Protein AF-A0A7J8L858-F1 (afdb_monomer)

Radius of gyration: 19.3 Å; Cα contacts (8 Å, |Δi|>4): 67; chains: 1; bounding box: 47×50×36 Å

Secondary structure (DSSP, 8-state):
----GGGT-TT--HHHHHHHHHHHHH-THHHHHHHHHHHTT-SSPPPB-TTSSB----GGGG-HHHHHHHHHHHHHHTT--TTHHHHHHTT-----TTS----

Mean predicted aligned error: 9.48 Å

Foldseek 3Di:
DPPPVCVVCVPPPVVLVVVLVCLCVDPPVNVVVQVVCVVVVQQAGFDADSVRDTDDDDPVRSPNVVVLVCLCVVCVVQQWHPCNVVCVVVVHDTDRPPPDPPD

Organism: NCBI:txid34289

Nearest PDB structures (foldseek):
  1qlb-assembly1_D  TM=4.421E-01  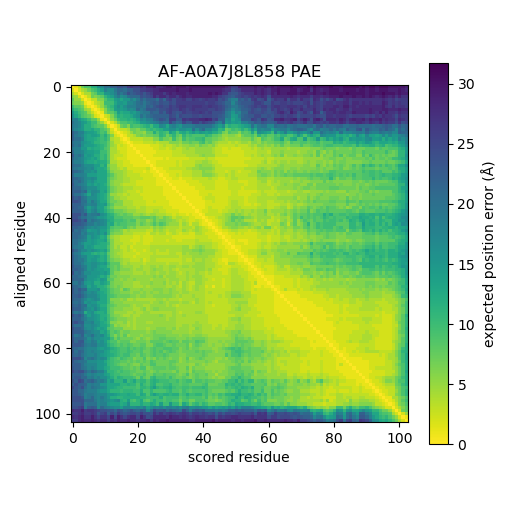e=5.283E+00  Wolinella succinogenes
  8c47-assembly1_A  TM=2.567E-01  e=9.515E+00  Leishmania major

pLDDT: mean 83.37, std 14.33, range [41.34, 95.88]

Solvent-accessible surface area (backbone atoms only — not comparable to full-atom values): 6387 Å² total; per-residue (Å²): 135,83,77,72,58,69,79,78,48,76,84,72,45,66,65,49,57,51,48,22,54,4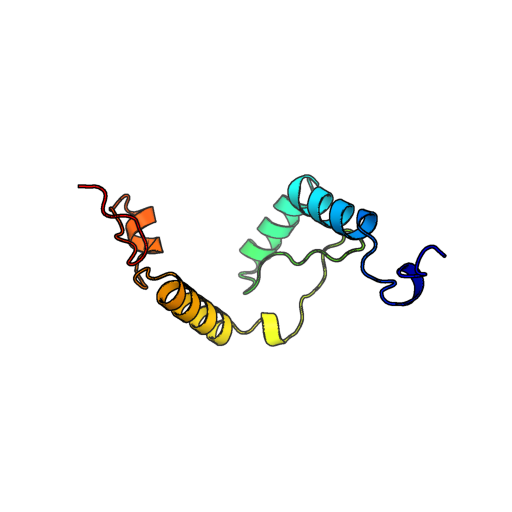9,40,69,74,65,41,78,64,45,62,56,51,45,52,52,38,57,74,67,66,48,80,54,79,86,39,66,39,71,84,63,40,83,49,86,71,60,77,75,66,56,38,59,67,60,50,50,53,51,48,50,51,47,29,55,74,65,32,36,56,84,61,42,61,63,37,47,76,72,70,44,91,74,77,42,72,76,54,80,83,78,128

Sequence (103 aa):
NKGNWELIFPSLNINVGSRSALFSATDPQIPEYCELLKADEWPVCAFISQDCRPTNPSEEAHSVETSFEVWEKTLEMIGLPSDAVERLIEGKEVKCRYGTQND

Structure (mmCIF, N/CA/C/O backbone):
data_AF-A0A7J8L858-F1
#
_entry.id   AF-A0A7J8L858-F1
#
loop_
_atom_site.group_PDB
_atom_site.id
_atom_site.type_symbol
_atom_site.label_atom_id
_atom_site.label_alt_id
_atom_site.label_comp_id
_atom_site.label_asym_id
_atom_site.label_entity_id
_atom_site.label_seq_id
_atom_site.pdbx_PDB_ins_code
_atom_site.Cartn_x
_atom_site.Cartn_y
_atom_site.Cartn_z
_atom_site.occupancy
_atom_site.B_iso_or_equiv
_atom_site.auth_seq_id
_atom_site.auth_comp_id
_atom_site.auth_asym_id
_atom_site.auth_atom_id
_atom_site.pdbx_PDB_model_num
ATOM 1 N N . ASN A 1 1 ? -3.575 35.542 -22.295 1.00 41.72 1 ASN A N 1
ATOM 2 C CA . ASN A 1 1 ? -2.474 35.160 -21.386 1.00 41.72 1 ASN A CA 1
ATOM 3 C C . ASN A 1 1 ? -2.775 33.815 -20.755 1.00 41.72 1 ASN A C 1
ATOM 5 O O . ASN A 1 1 ? -3.370 33.761 -19.689 1.00 41.72 1 ASN A O 1
ATOM 9 N N . LYS A 1 2 ? -2.451 32.726 -21.462 1.00 47.47 2 LYS A N 1
ATOM 10 C CA . LYS A 1 2 ? -2.516 31.373 -20.900 1.00 47.47 2 LYS A CA 1
ATOM 11 C C . LYS A 1 2 ? -1.355 31.259 -19.910 1.00 47.47 2 LYS A C 1
ATOM 13 O O . LYS A 1 2 ? -0.213 31.470 -20.309 1.00 47.47 2 LYS A O 1
ATOM 18 N N . GLY A 1 3 ? -1.667 31.062 -18.631 1.00 49.91 3 GLY A N 1
ATOM 19 C CA . GLY A 1 3 ? -0.667 30.900 -17.578 1.00 49.91 3 GLY A CA 1
ATOM 20 C C . GLY A 1 3 ? 0.269 29.751 -17.934 1.00 49.91 3 GLY A C 1
ATOM 2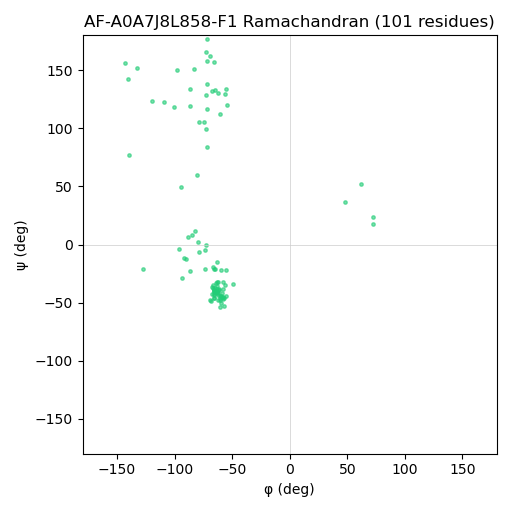1 O O . GLY A 1 3 ? -0.187 28.679 -18.327 1.00 49.91 3 GLY A O 1
ATOM 22 N N . ASN A 1 4 ? 1.569 30.014 -17.860 1.00 53.19 4 ASN A N 1
ATOM 23 C CA . ASN A 1 4 ? 2.628 29.095 -18.254 1.00 53.19 4 ASN A CA 1
ATOM 24 C C . ASN A 1 4 ? 2.882 28.075 -17.129 1.00 53.19 4 ASN A C 1
ATOM 26 O O . ASN A 1 4 ? 3.951 28.035 -16.526 1.00 53.19 4 ASN A O 1
ATOM 30 N N . TRP A 1 5 ? 1.841 27.314 -16.783 1.00 53.66 5 TRP A N 1
ATOM 31 C CA . TRP A 1 5 ? 1.860 26.339 -15.689 1.00 53.66 5 TRP A CA 1
ATOM 32 C C . TRP A 1 5 ? 2.813 25.167 -15.967 1.00 53.66 5 TRP A C 1
ATOM 34 O O . TRP A 1 5 ? 3.305 24.547 -15.028 1.00 53.66 5 TRP A O 1
ATOM 44 N N . GLU A 1 6 ? 3.145 24.923 -17.238 1.00 52.31 6 GLU A N 1
ATOM 45 C CA . GLU A 1 6 ? 4.081 23.875 -17.670 1.00 52.31 6 GLU A CA 1
ATOM 46 C C . GLU A 1 6 ? 5.525 24.107 -17.196 1.00 52.31 6 GLU A C 1
ATOM 48 O O . GLU A 1 6 ? 6.293 23.155 -17.089 1.00 52.31 6 GLU A O 1
ATOM 53 N N . LEU A 1 7 ? 5.896 25.346 -16.853 1.00 56.00 7 LEU A N 1
ATOM 54 C CA . LEU A 1 7 ? 7.231 25.666 -16.331 1.00 56.00 7 LEU A CA 1
ATOM 55 C C . LEU A 1 7 ? 7.323 25.627 -14.799 1.00 56.00 7 LEU A C 1
ATOM 57 O O . LEU A 1 7 ? 8.427 25.679 -14.264 1.00 56.00 7 LEU A O 1
ATOM 61 N N . ILE A 1 8 ? 6.192 25.558 -14.088 1.00 58.41 8 ILE A N 1
ATOM 62 C CA . ILE A 1 8 ? 6.160 25.609 -12.614 1.00 58.41 8 ILE A CA 1
ATOM 63 C C . ILE A 1 8 ? 6.178 24.194 -12.011 1.00 58.41 8 ILE A C 1
ATOM 65 O O . ILE A 1 8 ? 6.744 23.999 -10.940 1.00 58.41 8 ILE A O 1
ATOM 69 N N . PHE A 1 9 ? 5.650 23.188 -12.720 1.00 51.09 9 PHE A N 1
ATOM 70 C CA . PHE A 1 9 ? 5.676 21.784 -12.289 1.00 51.09 9 PHE A CA 1
ATOM 71 C C . PHE A 1 9 ? 5.972 20.834 -13.465 1.00 51.09 9 PHE A C 1
ATOM 73 O O . PHE A 1 9 ? 5.061 20.171 -13.963 1.00 51.09 9 PHE A O 1
ATOM 80 N N . PRO A 1 10 ? 7.236 20.727 -13.915 1.00 50.72 10 PRO A N 1
ATOM 81 C CA . PRO A 1 10 ? 7.595 19.882 -15.059 1.00 50.72 10 PRO A CA 1
ATOM 82 C C . PRO A 1 10 ? 7.340 18.375 -14.842 1.00 50.72 10 PRO A C 1
ATOM 84 O O . PRO A 1 10 ? 7.317 17.618 -15.809 1.00 50.72 10 PRO A O 1
ATOM 87 N N . SER A 1 11 ? 7.128 17.926 -13.598 1.00 51.78 11 SER A N 1
ATOM 88 C CA . SER A 1 11 ? 6.909 16.515 -13.235 1.00 51.78 11 SER A CA 1
ATOM 89 C C . SER A 1 11 ? 5.444 16.057 -13.245 1.00 51.78 11 SER A C 1
ATOM 91 O O . SER A 1 11 ? 5.187 14.856 -13.228 1.00 51.78 11 SER A O 1
ATOM 93 N N . LEU A 1 12 ? 4.469 16.969 -13.317 1.00 50.25 12 LEU A N 1
ATOM 94 C CA . LEU A 1 12 ? 3.037 16.638 -13.391 1.00 50.25 12 LEU A CA 1
ATOM 95 C C . LEU A 1 12 ? 2.557 16.597 -14.848 1.00 50.25 12 LEU A C 1
ATOM 97 O O . LEU A 1 12 ? 1.543 17.186 -15.219 1.00 50.25 12 LEU A O 1
ATOM 101 N N . ASN A 1 13 ? 3.283 15.880 -15.708 1.00 63.12 13 ASN A N 1
ATOM 102 C CA . ASN A 1 13 ? 2.746 15.535 -17.016 1.00 63.12 13 ASN A CA 1
ATOM 103 C C . ASN A 1 13 ? 1.703 14.425 -16.824 1.00 63.12 13 ASN A C 1
ATOM 105 O O . ASN A 1 13 ? 2.053 13.268 -16.586 1.00 63.12 13 ASN A O 1
ATOM 109 N N . ILE A 1 14 ? 0.420 14.786 -16.927 1.00 65.50 14 ILE A N 1
ATOM 110 C CA . ILE A 1 14 ? -0.727 13.878 -16.746 1.00 65.50 14 ILE A CA 1
ATOM 111 C C . ILE A 1 14 ? -0.560 12.597 -17.575 1.00 65.50 14 ILE A C 1
ATOM 113 O O . ILE A 1 14 ? -0.945 11.521 -17.125 1.00 65.50 14 ILE A O 1
ATOM 117 N N . ASN A 1 15 ? 0.061 12.681 -18.756 1.00 73.19 15 ASN A N 1
ATOM 118 C CA . ASN A 1 15 ? 0.294 11.528 -19.620 1.00 73.19 15 ASN A CA 1
ATOM 119 C C . ASN A 1 15 ? 1.303 10.537 -19.010 1.00 73.19 15 ASN A C 1
ATOM 121 O O . ASN A 1 15 ? 1.051 9.336 -19.001 1.00 73.19 15 ASN A O 1
ATOM 125 N N . VAL A 1 16 ? 2.400 11.030 -18.426 1.00 74.88 16 VAL A N 1
ATOM 126 C CA . VAL A 1 16 ? 3.438 10.184 -17.810 1.00 74.88 16 VAL A CA 1
ATOM 127 C C . VAL A 1 16 ? 2.887 9.451 -16.586 1.00 74.88 16 VAL A C 1
ATOM 129 O O . VAL A 1 16 ? 3.049 8.237 -16.486 1.00 74.88 16 VAL A O 1
ATOM 132 N N . GLY A 1 17 ? 2.164 10.156 -15.709 1.00 76.44 17 GLY A N 1
ATOM 133 C CA . GLY A 1 17 ? 1.520 9.537 -14.544 1.00 76.44 17 GLY A CA 1
ATOM 134 C C . GLY A 1 17 ? 0.401 8.557 -14.920 1.00 76.44 17 GLY A C 1
ATOM 135 O O . GLY A 1 17 ? 0.293 7.481 -14.338 1.00 76.44 17 GLY A O 1
ATOM 136 N N . SER A 1 18 ? -0.405 8.884 -15.937 1.00 82.44 18 SER A N 1
ATOM 137 C CA . SER A 1 18 ? -1.460 7.977 -16.420 1.00 82.44 18 SER A CA 1
ATOM 138 C C . SER A 1 18 ? -0.875 6.719 -17.062 1.00 82.44 18 SER A C 1
ATOM 140 O O . SER A 1 18 ? -1.415 5.629 -16.888 1.00 82.44 18 SER A O 1
ATOM 142 N N . ARG A 1 19 ? 0.245 6.852 -17.783 1.00 88.00 19 ARG A N 1
ATOM 143 C CA . ARG A 1 19 ? 0.939 5.727 -18.413 1.00 88.00 19 ARG A CA 1
ATOM 144 C C . ARG A 1 19 ? 1.506 4.766 -17.373 1.00 88.00 19 ARG A C 1
ATOM 146 O O . ARG A 1 19 ? 1.312 3.566 -17.532 1.00 88.00 19 ARG A O 1
ATOM 153 N N . SER A 1 20 ? 2.178 5.260 -16.330 1.00 86.81 20 SER A N 1
ATOM 154 C CA . SER A 1 20 ? 2.724 4.388 -15.282 1.00 86.81 20 SER A CA 1
ATOM 155 C C . SER A 1 20 ? 1.626 3.690 -14.487 1.00 86.81 20 SER A C 1
ATOM 157 O O . SER A 1 20 ? 1.735 2.493 -14.253 1.00 86.81 20 SER A O 1
ATOM 159 N N . ALA A 1 21 ? 0.530 4.380 -14.160 1.00 89.06 21 ALA A N 1
ATOM 160 C CA . ALA A 1 21 ? -0.627 3.753 -13.523 1.00 89.06 21 ALA A CA 1
ATOM 161 C C . ALA A 1 21 ? -1.249 2.650 -14.400 1.00 89.06 21 ALA A C 1
ATOM 163 O O . ALA A 1 21 ? -1.511 1.551 -13.913 1.00 89.06 21 ALA A O 1
ATOM 164 N N . LEU A 1 22 ? -1.442 2.918 -15.699 1.00 89.12 22 LEU A N 1
ATOM 165 C CA . LEU A 1 22 ? -1.968 1.927 -16.640 1.00 89.12 22 LEU A CA 1
ATOM 166 C C . LEU A 1 22 ? -1.028 0.725 -16.769 1.00 89.12 22 LEU A C 1
ATOM 168 O O . LEU A 1 22 ? -1.485 -0.414 -16.749 1.00 89.12 22 LEU A O 1
ATOM 172 N N . PHE A 1 23 ? 0.276 0.975 -16.864 1.00 89.69 23 PHE A N 1
ATOM 173 C CA . PHE A 1 23 ? 1.294 -0.066 -16.921 1.00 89.69 23 PHE A CA 1
ATOM 174 C C . PHE A 1 23 ? 1.265 -0.947 -15.666 1.00 89.69 23 PHE A C 1
ATOM 176 O O . PHE A 1 23 ? 1.132 -2.159 -15.792 1.00 89.69 23 PHE A O 1
ATOM 183 N N . SER A 1 24 ? 1.266 -0.357 -14.467 1.00 89.44 24 SER A N 1
ATOM 184 C CA . SER A 1 24 ? 1.176 -1.100 -13.202 1.00 89.44 24 SER A CA 1
ATOM 185 C C . SER A 1 24 ? -0.084 -1.966 -13.098 1.00 89.44 24 SER A C 1
ATOM 187 O O . SER A 1 24 ? -0.057 -3.014 -12.464 1.00 89.44 24 SER A O 1
ATOM 189 N N . ALA A 1 25 ? -1.195 -1.541 -13.705 1.00 90.06 25 ALA A N 1
ATOM 190 C CA . ALA A 1 25 ? -2.465 -2.262 -13.645 1.00 90.06 25 ALA A CA 1
ATOM 191 C C . ALA A 1 25 ? -2.630 -3.349 -14.723 1.00 90.06 25 ALA A C 1
ATOM 193 O O . ALA A 1 25 ? -3.469 -4.232 -14.556 1.00 90.06 25 ALA A O 1
ATOM 194 N N . THR A 1 26 ? -1.906 -3.264 -15.845 1.00 90.62 26 THR A N 1
ATOM 195 C CA . THR A 1 26 ? -2.199 -4.078 -17.043 1.00 90.62 26 THR A CA 1
ATOM 196 C C . THR A 1 26 ? -1.015 -4.850 -17.599 1.00 90.62 26 THR A C 1
ATOM 198 O O . THR A 1 26 ? -1.232 -5.817 -18.330 1.00 90.62 26 THR A O 1
ATOM 201 N N . ASP A 1 27 ? 0.218 -4.445 -17.297 1.00 92.38 27 ASP A N 1
ATOM 202 C CA . ASP A 1 27 ? 1.385 -5.079 -17.890 1.00 92.38 27 ASP A CA 1
ATOM 203 C C . ASP A 1 27 ? 1.607 -6.484 -17.291 1.00 92.38 27 ASP A C 1
ATOM 205 O O . ASP A 1 27 ? 1.656 -6.628 -16.063 1.00 92.38 27 ASP A O 1
ATOM 209 N N . PRO A 1 28 ? 1.759 -7.530 -18.128 1.00 89.88 28 PRO A N 1
ATOM 210 C CA . PRO A 1 28 ? 1.926 -8.907 -17.662 1.00 89.88 28 PRO A CA 1
ATOM 211 C C . PRO A 1 28 ? 3.147 -9.140 -16.766 1.00 89.88 28 PRO A C 1
ATOM 213 O O . PRO A 1 28 ? 3.148 -10.097 -15.997 1.00 89.88 28 PRO A O 1
ATOM 216 N N . GLN A 1 29 ? 4.167 -8.277 -16.827 1.00 90.06 29 GLN A N 1
ATOM 217 C CA . GLN A 1 29 ? 5.357 -8.421 -15.986 1.00 90.06 29 GLN A CA 1
ATOM 218 C C . GLN A 1 29 ? 5.096 -8.056 -14.519 1.00 90.06 29 GLN A C 1
ATOM 220 O O . GLN A 1 29 ? 5.862 -8.444 -13.639 1.00 90.06 29 GLN A O 1
ATOM 225 N N . ILE A 1 30 ? 4.044 -7.279 -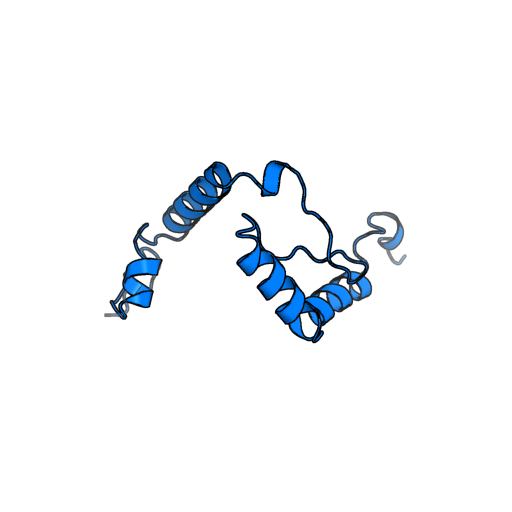14.236 1.00 91.19 30 ILE A N 1
ATOM 226 C CA . ILE A 1 30 ? 3.779 -6.773 -12.887 1.00 91.19 30 ILE A CA 1
ATOM 227 C C . ILE A 1 30 ? 3.373 -7.905 -11.939 1.00 91.19 30 ILE A C 1
ATOM 229 O O . ILE A 1 30 ? 3.983 -8.003 -10.875 1.00 91.19 30 ILE A O 1
ATOM 233 N N . PRO A 1 31 ? 2.425 -8.797 -12.292 1.00 90.25 31 PRO A N 1
ATOM 234 C CA . PRO A 1 31 ? 2.150 -9.978 -11.482 1.00 90.25 31 PRO A CA 1
ATOM 235 C C . PRO A 1 31 ? 3.392 -10.838 -11.239 1.00 90.25 31 PRO A C 1
ATOM 237 O O . PRO A 1 31 ? 3.633 -11.220 -10.100 1.00 90.25 31 PRO A O 1
ATOM 240 N N . GLU A 1 32 ? 4.208 -11.094 -12.267 1.00 91.00 32 GLU A N 1
ATOM 241 C CA . GLU A 1 32 ? 5.433 -11.900 -12.136 1.00 91.00 32 GLU A CA 1
ATOM 242 C C . GLU A 1 32 ? 6.421 -11.275 -11.144 1.00 91.00 32 GLU A C 1
ATOM 244 O O . GLU A 1 32 ? 6.951 -11.958 -10.267 1.00 91.00 32 GLU A O 1
ATOM 249 N N . TYR A 1 33 ? 6.622 -9.960 -11.232 1.00 90.44 33 TYR A N 1
ATOM 250 C CA . TYR A 1 33 ? 7.471 -9.229 -10.300 1.00 90.44 33 TYR A CA 1
ATOM 251 C C . TYR A 1 33 ? 6.904 -9.230 -8.873 1.00 90.44 33 TYR A C 1
ATOM 253 O O . TYR A 1 33 ? 7.646 -9.423 -7.914 1.00 90.44 33 TYR A O 1
ATOM 261 N N . CYS A 1 34 ? 5.589 -9.074 -8.713 1.00 90.38 34 CYS A N 1
ATOM 262 C CA . CYS A 1 34 ? 4.934 -9.183 -7.410 1.00 90.38 34 CYS A CA 1
ATOM 263 C C . CYS A 1 34 ? 5.098 -10.579 -6.791 1.00 90.38 34 CYS A C 1
ATOM 265 O O . CYS A 1 34 ? 5.299 -10.675 -5.584 1.00 90.38 34 CYS A O 1
ATOM 267 N N . GLU A 1 35 ? 5.023 -11.653 -7.582 1.00 91.06 35 GLU A N 1
ATOM 268 C CA . GLU A 1 35 ? 5.265 -13.015 -7.086 1.00 91.06 35 GLU A CA 1
ATOM 269 C C . GLU A 1 35 ? 6.726 -13.225 -6.672 1.00 91.06 35 GLU A C 1
ATOM 271 O O . GLU A 1 35 ? 6.976 -13.864 -5.653 1.00 91.06 35 GLU A O 1
ATOM 276 N N . LEU A 1 36 ? 7.684 -12.628 -7.390 1.00 91.44 36 LEU A N 1
ATOM 277 C CA . LEU A 1 36 ? 9.093 -12.628 -6.987 1.00 91.44 36 LEU A CA 1
ATOM 278 C C . LEU A 1 36 ? 9.281 -11.937 -5.630 1.00 91.44 36 LEU A C 1
ATOM 280 O O . LEU A 1 36 ? 9.880 -12.514 -4.729 1.00 91.44 36 LEU A O 1
ATOM 284 N N . LEU A 1 37 ? 8.698 -10.749 -5.446 1.00 90.19 37 LEU A N 1
ATOM 285 C CA . LEU A 1 37 ? 8.771 -10.033 -4.168 1.00 90.19 37 LEU A CA 1
ATOM 286 C C . LEU A 1 37 ? 8.138 -10.823 -3.016 1.00 90.19 37 LEU A C 1
ATOM 288 O O . LEU A 1 37 ? 8.668 -10.823 -1.909 1.00 90.19 37 LEU A O 1
ATOM 292 N N . LYS A 1 38 ? 7.022 -11.516 -3.266 1.00 88.06 38 LYS A N 1
ATOM 293 C CA . LYS A 1 38 ? 6.400 -12.393 -2.264 1.00 88.06 38 LYS A CA 1
ATOM 294 C C . LYS A 1 38 ? 7.289 -13.584 -1.915 1.00 88.06 38 LYS A C 1
ATOM 296 O O . LYS A 1 38 ? 7.379 -13.930 -0.742 1.00 88.06 38 LYS A O 1
ATOM 301 N N . ALA A 1 39 ? 7.916 -14.215 -2.910 1.00 91.62 39 ALA A N 1
ATOM 302 C CA . ALA A 1 39 ? 8.809 -15.354 -2.701 1.00 91.62 39 ALA A CA 1
ATOM 303 C C . ALA A 1 39 ? 10.051 -14.975 -1.880 1.00 91.62 39 ALA A C 1
ATOM 305 O O . ALA A 1 39 ? 10.513 -15.780 -1.074 1.00 91.62 39 ALA A O 1
ATOM 306 N N . ASP A 1 40 ? 10.532 -13.743 -2.042 1.00 89.25 40 ASP A N 1
ATOM 307 C CA . ASP A 1 40 ? 11.661 -13.189 -1.291 1.00 89.25 40 ASP A CA 1
ATOM 308 C C . ASP A 1 40 ? 11.251 -12.597 0.077 1.00 89.25 40 ASP A C 1
ATOM 310 O O . ASP A 1 40 ? 12.065 -11.944 0.728 1.00 89.25 40 ASP A O 1
ATOM 314 N N . GLU A 1 41 ? 9.993 -12.795 0.507 1.00 86.56 41 GLU A N 1
ATOM 315 C CA . GLU A 1 41 ? 9.403 -12.220 1.731 1.00 86.56 41 GLU A CA 1
ATOM 316 C C . GLU A 1 41 ? 9.665 -10.709 1.862 1.00 86.56 41 GLU A C 1
ATOM 318 O O . GLU A 1 41 ? 9.902 -10.170 2.947 1.00 86.56 41 GLU A O 1
ATOM 323 N N . TRP A 1 42 ? 9.644 -10.012 0.724 1.00 84.31 42 TRP A N 1
ATOM 324 C CA . TRP A 1 42 ? 10.006 -8.607 0.659 1.00 84.31 42 TRP A CA 1
ATOM 325 C C . TRP A 1 42 ? 9.001 -7.757 1.459 1.00 84.31 42 TRP A C 1
ATOM 327 O O . TRP A 1 42 ? 7.789 -7.916 1.289 1.00 84.31 42 TRP A O 1
ATOM 337 N N . PRO A 1 43 ? 9.461 -6.820 2.313 1.00 80.88 43 PRO A N 1
ATOM 338 C CA . PRO A 1 43 ? 8.595 -6.127 3.273 1.00 80.88 43 PRO A CA 1
ATOM 339 C C . PRO A 1 43 ? 7.672 -5.074 2.641 1.00 80.88 43 PRO A C 1
ATOM 341 O O . PRO A 1 43 ? 6.856 -4.474 3.337 1.00 80.88 43 PRO A O 1
ATOM 344 N N . VAL A 1 44 ? 7.806 -4.813 1.338 1.00 82.38 44 VAL A N 1
ATOM 345 C CA . VAL A 1 44 ? 7.082 -3.757 0.620 1.00 82.38 44 VAL A CA 1
ATOM 346 C C . VAL A 1 44 ? 6.475 -4.276 -0.678 1.00 82.38 44 VAL A C 1
ATOM 348 O O . VAL A 1 44 ? 6.983 -5.199 -1.311 1.00 82.38 44 VAL A O 1
ATOM 351 N N . CYS A 1 45 ? 5.377 -3.653 -1.104 1.00 83.62 45 CYS A N 1
ATOM 352 C CA . CYS 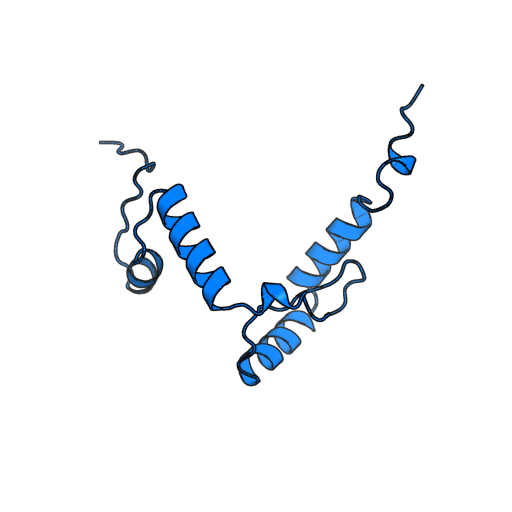A 1 45 ? 4.762 -3.944 -2.397 1.00 83.62 45 CYS A CA 1
ATOM 353 C C . CYS A 1 45 ? 5.634 -3.457 -3.565 1.00 83.62 45 CYS A C 1
ATOM 355 O O . CYS A 1 45 ? 6.487 -2.581 -3.404 1.00 83.62 45 CYS A O 1
ATOM 357 N N . ALA A 1 46 ? 5.367 -3.981 -4.764 1.00 89.81 46 ALA A N 1
ATOM 358 C CA . ALA A 1 46 ? 6.034 -3.546 -5.985 1.00 89.81 46 ALA A CA 1
ATOM 359 C C . ALA A 1 46 ? 5.899 -2.030 -6.188 1.00 89.81 46 ALA A C 1
ATOM 361 O O . ALA A 1 46 ? 4.796 -1.499 -6.335 1.00 89.81 46 ALA A O 1
ATOM 362 N N . PHE A 1 47 ? 7.036 -1.342 -6.237 1.00 90.12 47 PHE A N 1
ATOM 363 C CA . PHE A 1 47 ? 7.092 0.081 -6.527 1.00 90.12 47 PHE A CA 1
ATOM 364 C C . PHE A 1 47 ? 7.498 0.296 -7.988 1.00 90.12 47 PHE A C 1
ATOM 366 O O . PHE A 1 47 ? 8.574 -0.114 -8.429 1.00 90.12 47 PHE A O 1
ATOM 373 N N . ILE A 1 48 ? 6.605 0.920 -8.760 1.00 90.50 48 ILE A N 1
ATOM 374 C CA . ILE A 1 48 ? 6.781 1.140 -10.198 1.00 90.50 48 ILE A CA 1
ATOM 375 C C . ILE A 1 48 ? 7.025 2.623 -10.455 1.00 90.50 48 ILE A C 1
ATOM 377 O O . ILE A 1 48 ? 6.204 3.474 -10.108 1.00 90.50 48 ILE A O 1
ATOM 381 N N . SER A 1 49 ? 8.155 2.939 -11.082 1.00 88.06 49 SER A N 1
ATOM 382 C CA . SER A 1 49 ? 8.524 4.318 -11.383 1.00 88.06 49 SER A CA 1
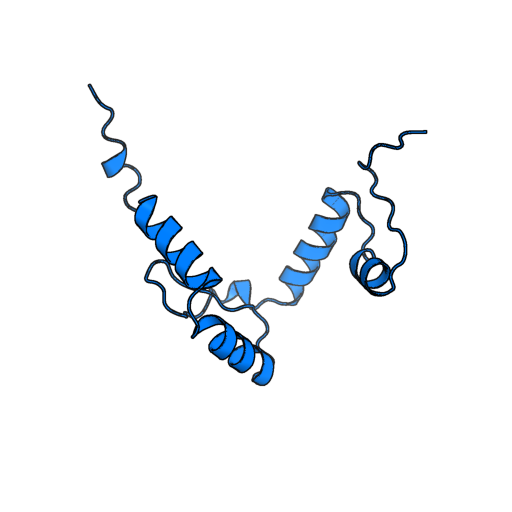ATOM 383 C C . SER A 1 49 ? 7.677 4.910 -12.516 1.00 88.06 49 SER A C 1
ATOM 385 O O . SER A 1 49 ? 7.043 4.205 -13.308 1.00 88.06 49 SER A O 1
ATOM 387 N N . GLN A 1 50 ? 7.736 6.234 -12.662 1.00 85.00 50 GLN A N 1
ATOM 388 C CA . GLN A 1 50 ? 7.160 6.963 -13.801 1.00 85.00 50 GLN A CA 1
ATOM 389 C C . GLN A 1 50 ? 7.671 6.475 -15.173 1.00 85.00 50 GLN A C 1
ATOM 391 O O . GLN A 1 50 ? 6.982 6.610 -16.186 1.00 85.00 50 GLN A O 1
ATOM 396 N N . ASP A 1 51 ? 8.838 5.826 -15.207 1.00 88.25 51 ASP A N 1
ATOM 397 C CA . ASP A 1 51 ? 9.414 5.253 -16.424 1.00 88.25 51 ASP A CA 1
ATOM 398 C C . ASP A 1 51 ? 8.792 3.899 -16.805 1.00 88.25 51 ASP A C 1
ATOM 400 O O . ASP A 1 51 ? 9.161 3.332 -17.837 1.00 88.25 51 ASP A O 1
ATOM 404 N N . CYS A 1 52 ? 7.799 3.423 -16.037 1.00 87.00 52 CYS A N 1
ATOM 405 C CA . CYS A 1 52 ? 7.155 2.114 -16.186 1.00 87.00 52 CYS A CA 1
ATOM 406 C C . CYS A 1 52 ? 8.154 0.976 -15.984 1.00 87.00 52 CYS A C 1
ATOM 408 O O . CYS A 1 52 ? 8.337 0.120 -16.848 1.00 87.00 52 CYS A O 1
ATOM 410 N N . ARG A 1 53 ? 8.871 1.021 -14.858 1.00 88.12 53 ARG A N 1
ATOM 411 C CA . ARG A 1 53 ? 9.842 -0.003 -14.474 1.00 88.12 53 ARG A CA 1
ATOM 412 C C . ARG A 1 53 ? 9.757 -0.274 -12.976 1.00 88.12 53 ARG A C 1
ATOM 414 O O . ARG A 1 53 ? 9.600 0.688 -12.218 1.00 88.12 53 ARG A O 1
ATOM 421 N N . PRO A 1 54 ? 9.904 -1.535 -12.547 1.00 88.06 54 PRO A N 1
ATOM 422 C CA . PRO A 1 54 ? 10.157 -1.842 -11.151 1.00 88.06 54 PRO A CA 1
ATOM 423 C C . PRO A 1 54 ? 11.395 -1.102 -10.647 1.00 88.06 54 PRO A C 1
ATOM 425 O O . PRO A 1 54 ? 12.427 -1.078 -11.323 1.00 88.06 54 PRO A O 1
ATOM 428 N N . THR A 1 55 ? 11.296 -0.479 -9.479 1.00 88.25 55 THR A N 1
ATOM 429 C CA . THR A 1 55 ? 12.427 0.189 -8.834 1.00 88.25 55 THR A CA 1
ATOM 430 C C . THR A 1 55 ? 12.360 0.007 -7.328 1.00 88.25 55 THR A C 1
ATOM 432 O O . THR A 1 55 ? 11.288 -0.208 -6.765 1.00 88.25 55 THR A O 1
ATOM 435 N N . ASN A 1 56 ? 13.511 0.120 -6.668 1.00 87.69 56 ASN A N 1
ATOM 436 C CA . ASN A 1 56 ? 13.552 0.077 -5.215 1.00 87.69 56 ASN A CA 1
ATOM 437 C C . ASN A 1 56 ? 12.863 1.327 -4.642 1.00 87.69 56 ASN A C 1
ATOM 439 O O . ASN A 1 56 ? 13.151 2.434 -5.119 1.00 87.69 56 ASN A O 1
ATOM 443 N N . PRO A 1 57 ? 11.964 1.182 -3.657 1.00 87.31 57 PRO A N 1
ATOM 444 C CA . PRO A 1 57 ? 11.412 2.325 -2.948 1.00 87.31 57 PRO A CA 1
ATOM 445 C C . PRO A 1 57 ? 12.464 2.947 -2.014 1.00 87.31 57 PRO A C 1
ATOM 447 O O . PRO A 1 57 ? 13.599 2.472 -1.918 1.00 87.31 57 PRO A O 1
ATOM 450 N N . SER A 1 58 ? 12.106 4.047 -1.347 1.00 88.81 58 SER A N 1
ATOM 451 C CA . SER A 1 58 ? 13.001 4.693 -0.381 1.00 88.81 58 SER A CA 1
ATOM 452 C C . SER A 1 58 ? 13.250 3.799 0.835 1.00 88.81 58 SER A C 1
ATOM 454 O O . SER A 1 58 ? 12.445 2.919 1.141 1.00 88.81 58 SER A O 1
ATOM 456 N N . GLU A 1 59 ? 14.357 4.015 1.547 1.00 88.56 59 GLU A N 1
ATOM 457 C CA . GLU A 1 59 ? 14.709 3.218 2.732 1.00 88.56 59 GLU A CA 1
ATOM 458 C C . GLU A 1 59 ? 13.608 3.274 3.799 1.00 88.56 59 GLU A C 1
ATOM 460 O O . GLU A 1 59 ? 13.250 2.246 4.367 1.00 88.56 59 GLU A O 1
ATOM 465 N N . GLU A 1 60 ? 12.979 4.434 3.988 1.00 88.62 60 GLU A N 1
ATOM 466 C CA . GLU A 1 60 ? 11.900 4.626 4.960 1.00 88.62 60 GLU A CA 1
ATOM 467 C C . GLU A 1 60 ? 10.667 3.769 4.655 1.00 88.62 60 GLU A C 1
ATOM 469 O O . GLU A 1 60 ? 9.996 3.310 5.578 1.00 88.62 60 GLU A O 1
ATOM 474 N N . ALA A 1 61 ? 10.383 3.504 3.375 1.00 87.94 61 ALA A N 1
ATOM 475 C CA . ALA A 1 61 ? 9.255 2.667 2.975 1.00 87.94 61 ALA A CA 1
ATOM 476 C C . ALA A 1 61 ? 9.425 1.202 3.408 1.00 87.94 61 ALA A C 1
ATOM 478 O O . ALA A 1 61 ? 8.433 0.489 3.501 1.00 87.94 61 ALA A O 1
ATOM 479 N N . HIS A 1 62 ? 10.653 0.760 3.704 1.00 88.44 62 HIS A N 1
ATOM 480 C CA . HIS A 1 62 ? 10.930 -0.595 4.187 1.00 88.44 62 HIS A CA 1
ATOM 481 C C . HIS A 1 62 ? 10.622 -0.767 5.685 1.00 88.44 62 HIS A C 1
ATOM 483 O O . HIS A 1 62 ? 10.702 -1.882 6.202 1.00 88.44 62 HIS A O 1
ATOM 489 N N . SER A 1 63 ? 10.275 0.312 6.399 1.00 91.81 63 SER A N 1
ATOM 490 C CA . SER A 1 63 ? 9.925 0.261 7.819 1.00 91.81 63 SER A CA 1
ATOM 491 C C . SER A 1 63 ? 8.552 -0.381 8.028 1.00 91.81 63 SER A C 1
ATOM 493 O O . SER A 1 63 ? 7.501 0.255 7.896 1.00 91.81 63 SER A O 1
ATOM 495 N N . VAL A 1 64 ? 8.564 -1.663 8.391 1.00 90.56 64 VAL A N 1
ATOM 496 C CA . VAL A 1 64 ? 7.355 -2.428 8.725 1.00 90.56 64 VAL A CA 1
ATOM 497 C C . VAL A 1 64 ? 6.661 -1.852 9.964 1.00 90.56 64 VAL A C 1
ATOM 499 O O . VAL A 1 64 ? 5.441 -1.722 9.974 1.00 90.56 64 VAL A O 1
ATOM 502 N N . GLU A 1 65 ? 7.427 -1.438 10.978 1.00 92.56 65 GLU A N 1
ATOM 503 C CA . GLU A 1 65 ? 6.904 -0.809 12.200 1.00 92.56 65 GLU A CA 1
ATOM 504 C C . GLU A 1 65 ? 6.088 0.448 11.874 1.00 92.56 65 GLU A C 1
ATOM 506 O O . GLU A 1 65 ? 4.913 0.539 12.223 1.00 92.56 65 GLU A O 1
ATOM 511 N N . THR A 1 66 ? 6.671 1.373 11.107 1.00 92.56 66 THR A N 1
ATOM 512 C CA . THR A 1 66 ? 5.981 2.603 10.695 1.00 92.56 66 THR A CA 1
ATOM 513 C C . THR A 1 66 ? 4.767 2.300 9.819 1.00 92.5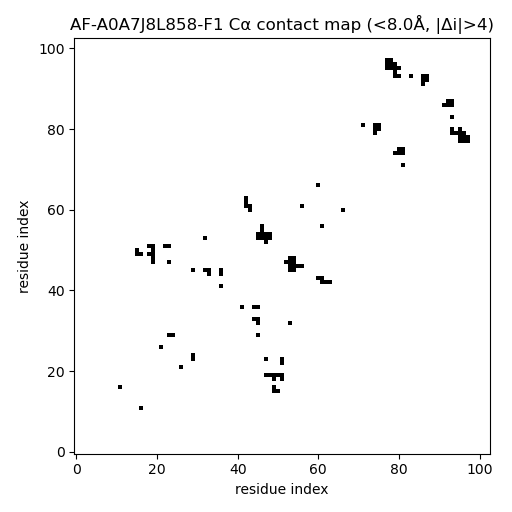6 66 THR A C 1
ATOM 515 O O . THR A 1 66 ? 3.742 2.969 9.928 1.00 92.56 66 THR A O 1
ATOM 518 N N . SER A 1 67 ? 4.849 1.274 8.969 1.00 90.56 67 SER A N 1
ATOM 519 C CA . SER A 1 67 ? 3.720 0.847 8.138 1.00 90.56 67 SER A CA 1
ATOM 520 C C . SER A 1 67 ? 2.536 0.372 8.987 1.00 90.56 67 SER A C 1
ATOM 522 O O . SER A 1 67 ? 1.399 0.757 8.709 1.00 90.56 67 SER A O 1
ATOM 524 N N . PHE A 1 68 ? 2.791 -0.390 10.057 1.00 91.62 68 PHE A N 1
ATOM 525 C CA . PHE A 1 68 ? 1.758 -0.796 11.014 1.00 91.62 68 PHE A CA 1
ATOM 526 C C . PHE A 1 68 ? 1.178 0.392 11.787 1.00 91.62 68 PHE A C 1
ATOM 528 O O . PHE A 1 68 ? -0.039 0.495 11.914 1.00 91.62 68 PHE A O 1
ATOM 535 N N . GLU A 1 69 ? 2.010 1.326 12.251 1.00 94.56 69 GLU A N 1
ATOM 536 C CA . GLU A 1 69 ? 1.523 2.532 12.935 1.00 94.56 69 GLU A CA 1
ATOM 537 C C . GLU A 1 69 ? 0.604 3.372 12.038 1.00 94.56 69 GLU A C 1
ATOM 539 O O . GLU A 1 69 ? -0.464 3.817 12.468 1.00 94.56 69 GLU A O 1
ATOM 544 N N . VAL A 1 70 ? 0.991 3.562 10.773 1.00 94.50 70 VAL A N 1
ATOM 545 C CA . VAL A 1 70 ? 0.176 4.269 9.777 1.00 94.50 70 VAL A CA 1
ATOM 546 C C . VAL A 1 70 ? -1.129 3.522 9.519 1.00 94.50 70 VAL A C 1
ATOM 548 O O . VAL A 1 70 ? -2.180 4.160 9.435 1.00 94.50 70 VAL A O 1
ATOM 551 N N . TRP A 1 71 ? -1.086 2.193 9.417 1.00 93.62 71 TRP A N 1
ATOM 552 C CA . TRP A 1 71 ? -2.266 1.355 9.220 1.00 93.62 71 TRP A CA 1
ATOM 553 C C . TRP A 1 71 ? -3.275 1.503 10.368 1.00 93.62 71 TRP A C 1
ATOM 555 O O . TRP A 1 71 ? -4.423 1.890 10.137 1.00 93.62 71 TRP A O 1
ATOM 565 N N . GLU A 1 72 ? -2.826 1.305 11.608 1.00 94.25 72 GLU A N 1
ATOM 566 C CA . GLU A 1 72 ? -3.646 1.441 12.816 1.00 94.25 72 GLU A CA 1
ATOM 567 C C . GLU A 1 72 ? -4.230 2.847 12.945 1.00 94.25 72 GLU A C 1
ATOM 569 O O . GLU A 1 72 ? -5.431 3.028 13.179 1.00 94.25 72 GLU A O 1
ATOM 574 N N . LYS A 1 73 ? -3.397 3.872 12.721 1.00 95.88 73 LYS A N 1
ATOM 575 C CA . LYS A 1 73 ? -3.852 5.258 12.798 1.00 95.88 73 LYS A CA 1
ATOM 576 C C . LYS A 1 73 ? -4.880 5.576 11.720 1.00 95.88 73 LYS A C 1
ATOM 578 O O . LYS A 1 73 ? -5.842 6.295 11.985 1.00 95.88 73 LYS A O 1
ATOM 583 N N . THR A 1 74 ? -4.700 5.028 10.520 1.00 95.00 74 THR A N 1
ATOM 584 C CA . THR A 1 74 ? -5.651 5.181 9.417 1.00 95.00 74 THR A CA 1
ATOM 585 C C . THR A 1 74 ? -6.993 4.561 9.781 1.00 95.00 74 THR A C 1
ATOM 587 O O . THR A 1 74 ? -8.007 5.242 9.634 1.00 95.00 74 THR A O 1
ATOM 590 N N . LEU A 1 75 ? -7.012 3.330 10.310 1.00 94.31 75 LEU A N 1
ATOM 591 C CA . LEU A 1 75 ? -8.237 2.665 10.768 1.00 94.31 75 LEU A CA 1
ATOM 592 C C . LEU A 1 75 ? -8.965 3.486 11.840 1.00 94.31 75 LEU A C 1
ATOM 594 O O . LEU A 1 75 ? -10.162 3.749 11.700 1.00 94.31 75 LEU A O 1
ATOM 598 N N . GLU A 1 76 ? -8.236 3.986 12.843 1.00 93.62 76 GLU A N 1
ATOM 599 C CA . GLU A 1 76 ? -8.784 4.876 13.873 1.00 93.62 76 GLU A CA 1
ATOM 600 C C . GLU A 1 76 ? -9.416 6.136 13.253 1.00 93.62 76 GLU A C 1
ATOM 602 O O . GLU A 1 76 ? -10.539 6.515 13.605 1.00 93.62 76 GLU A O 1
ATOM 607 N N . MET A 1 77 ? -8.714 6.770 12.307 1.00 93.81 77 MET A N 1
ATOM 608 C CA . MET A 1 77 ? -9.150 7.999 11.639 1.00 93.81 77 MET A CA 1
ATOM 609 C C . MET A 1 77 ? -10.382 7.802 10.758 1.00 93.81 77 MET A C 1
ATOM 611 O O . MET A 1 77 ? -11.216 8.703 10.693 1.00 93.81 77 MET A O 1
ATOM 615 N N . ILE A 1 78 ? -10.521 6.647 10.103 1.00 92.94 78 ILE A N 1
ATOM 616 C CA . ILE A 1 78 ? -11.718 6.300 9.320 1.00 92.94 78 ILE A CA 1
ATOM 617 C C . ILE A 1 78 ? -12.798 5.616 10.168 1.00 92.94 78 ILE A C 1
ATOM 619 O O . ILE A 1 78 ? -13.832 5.212 9.640 1.00 92.94 78 ILE A O 1
ATOM 623 N N . GLY A 1 79 ? -12.602 5.534 11.488 1.00 92.06 79 GLY A N 1
ATOM 624 C CA . GLY A 1 79 ? -13.609 5.066 12.434 1.00 92.06 79 GLY A CA 1
ATOM 625 C C . GLY A 1 79 ? -13.867 3.562 12.378 1.00 92.06 79 GLY A C 1
ATOM 626 O O . GLY A 1 79 ? -14.957 3.128 12.762 1.00 92.06 79 GLY A O 1
ATOM 627 N N . LEU A 1 80 ? -12.897 2.788 11.895 1.00 94.00 80 LEU A N 1
ATOM 628 C CA . LEU A 1 80 ? -12.916 1.331 11.898 1.00 94.00 80 LEU A CA 1
ATOM 629 C C 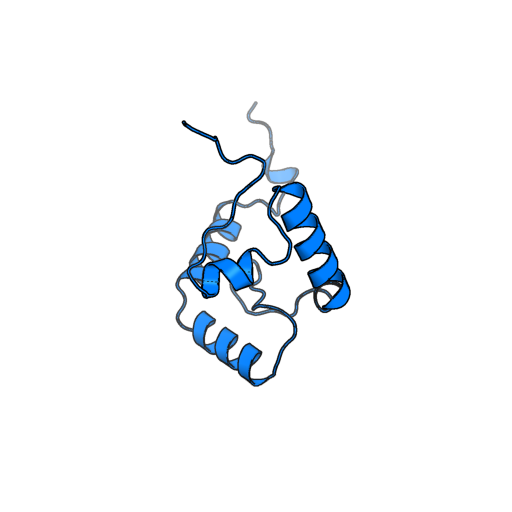. LEU A 1 80 ? -12.111 0.789 13.090 1.00 94.00 80 LEU A C 1
ATOM 631 O O . LEU A 1 80 ? -11.178 1.445 13.555 1.00 94.00 80 LEU A O 1
ATOM 635 N N . PRO A 1 81 ? -12.476 -0.389 13.620 1.00 92.25 81 PRO A N 1
ATOM 636 C CA . PRO A 1 81 ? -11.658 -1.062 14.619 1.00 92.25 81 PRO A CA 1
ATOM 637 C C . PRO A 1 81 ? -10.378 -1.632 13.985 1.00 92.25 81 PRO A C 1
ATOM 639 O O . PRO A 1 81 ? -10.342 -1.880 12.781 1.00 92.25 81 PRO A O 1
ATOM 642 N N . SER A 1 82 ? -9.344 -1.863 14.795 1.00 90.69 82 SER A N 1
ATOM 643 C CA . SER A 1 82 ? -8.066 -2.431 14.339 1.00 90.69 82 SER A CA 1
ATOM 644 C C . SER A 1 82 ? -8.213 -3.846 13.772 1.00 90.69 82 SER A C 1
ATOM 646 O O . SER A 1 82 ? -7.570 -4.188 12.790 1.00 90.69 82 SER A O 1
ATOM 648 N N . ASP A 1 83 ? -9.156 -4.624 14.312 1.00 92.25 83 ASP A N 1
ATOM 649 C CA . ASP A 1 83 ? -9.501 -5.977 13.860 1.00 92.25 83 ASP A CA 1
ATOM 650 C C . ASP A 1 83 ? -10.454 -6.007 12.646 1.00 92.25 83 ASP A C 1
ATOM 652 O O . ASP A 1 83 ? -11.046 -7.044 12.327 1.00 92.25 83 ASP A O 1
ATOM 656 N N . ALA A 1 84 ? -10.677 -4.860 11.989 1.00 92.44 84 ALA A N 1
ATOM 657 C CA . ALA A 1 84 ? -11.635 -4.751 10.894 1.00 92.44 84 ALA A CA 1
ATOM 658 C C . ALA A 1 84 ? -11.301 -5.701 9.742 1.00 92.44 84 ALA A C 1
ATOM 660 O O . ALA A 1 84 ? -12.206 -6.323 9.189 1.00 92.44 84 ALA A O 1
ATOM 661 N N . VAL A 1 85 ? -10.025 -5.824 9.375 1.00 91.19 85 VAL A N 1
ATOM 662 C CA . VAL A 1 85 ? -9.613 -6.652 8.235 1.00 91.19 85 VAL A CA 1
ATOM 663 C C . VAL A 1 85 ? -9.816 -8.126 8.538 1.00 91.19 85 VAL A C 1
ATOM 665 O O . VAL A 1 85 ? -10.435 -8.829 7.742 1.00 91.19 85 VAL A O 1
ATOM 668 N N . GLU A 1 86 ? -9.369 -8.585 9.702 1.00 94.38 86 GLU A N 1
ATOM 669 C CA . GLU A 1 86 ? -9.501 -9.970 10.150 1.00 94.38 86 GLU A CA 1
ATOM 670 C C . GLU A 1 86 ? -10.975 -10.370 10.185 1.00 94.38 86 GLU A C 1
ATOM 672 O O . GLU A 1 86 ? -11.369 -11.402 9.642 1.00 94.38 86 GLU A O 1
ATOM 677 N N . ARG A 1 87 ? -11.825 -9.499 10.736 1.00 92.69 87 ARG A N 1
ATOM 678 C CA . ARG A 1 87 ? -13.271 -9.724 10.780 1.00 92.69 87 ARG A CA 1
ATOM 679 C C . ARG A 1 87 ? -13.896 -9.784 9.392 1.00 92.69 87 ARG A C 1
ATOM 681 O O . ARG A 1 87 ? -14.754 -10.635 9.170 1.00 92.69 87 ARG A O 1
ATOM 688 N N . LEU A 1 88 ? -13.482 -8.919 8.466 1.00 92.44 88 LEU A N 1
ATOM 689 C CA . LEU A 1 88 ? -13.983 -8.935 7.088 1.00 92.44 88 LEU A CA 1
ATOM 690 C C . LEU A 1 88 ? -13.562 -10.209 6.344 1.00 92.44 88 LEU A C 1
ATOM 692 O O . LEU A 1 88 ? -14.379 -10.784 5.627 1.00 92.44 88 LEU A O 1
ATOM 696 N N . ILE A 1 89 ? -12.331 -10.685 6.548 1.00 94.19 89 ILE A N 1
ATOM 697 C CA . ILE A 1 89 ? -11.840 -11.950 5.977 1.00 94.19 89 ILE A CA 1
ATOM 698 C C . ILE A 1 89 ? -12.641 -13.142 6.520 1.00 94.19 89 ILE A C 1
ATOM 700 O O . ILE A 1 89 ? -12.987 -14.052 5.770 1.00 94.19 89 ILE A O 1
ATOM 704 N N . GLU A 1 90 ? -13.004 -13.116 7.803 1.00 95.56 90 GLU A N 1
ATOM 705 C CA . GLU A 1 90 ? -13.878 -14.114 8.433 1.00 95.56 90 GLU A CA 1
ATOM 706 C C . GLU A 1 90 ? -15.359 -13.988 8.018 1.00 95.56 90 GLU A C 1
ATOM 708 O O . GLU A 1 90 ? -16.202 -14.757 8.487 1.00 95.56 90 GLU A O 1
ATOM 713 N N . GLY A 1 91 ? -15.702 -13.020 7.161 1.00 92.56 91 GLY A N 1
ATOM 714 C CA . GLY A 1 91 ? -17.070 -12.761 6.711 1.00 92.56 91 GLY A CA 1
ATOM 715 C C . GLY A 1 91 ? -17.972 -12.136 7.780 1.00 92.56 91 GLY A C 1
ATOM 716 O O . GLY A 1 91 ? -19.196 -12.191 7.662 1.00 92.56 91 GLY A O 1
ATOM 717 N N . LYS A 1 92 ? -17.396 -11.563 8.842 1.00 93.38 92 LYS A N 1
ATOM 718 C CA . LYS A 1 92 ? -18.131 -10.882 9.913 1.00 93.38 92 LYS A CA 1
ATOM 719 C C . LYS A 1 92 ? -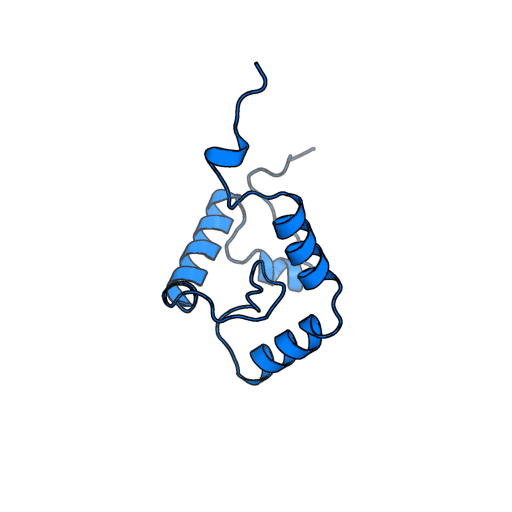18.447 -9.441 9.524 1.00 93.38 92 LYS A C 1
ATOM 721 O O . LYS A 1 92 ? -17.696 -8.772 8.820 1.00 93.38 92 LYS A O 1
ATOM 726 N N . GLU A 1 93 ? -19.545 -8.930 10.071 1.00 89.12 93 GLU A N 1
ATOM 727 C CA . GLU A 1 93 ? -19.904 -7.522 9.930 1.00 89.12 93 GLU A CA 1
ATOM 728 C C . GLU A 1 93 ? -18.975 -6.630 10.775 1.00 89.12 93 GLU A C 1
ATOM 730 O O . GLU A 1 93 ? -18.660 -6.935 11.937 1.00 89.12 93 GLU A O 1
ATOM 735 N N . VAL A 1 94 ? -18.563 -5.501 10.196 1.00 91.06 94 VAL A N 1
ATOM 736 C CA . VAL A 1 94 ? -17.754 -4.469 10.851 1.00 91.06 94 VAL A CA 1
ATOM 737 C C . VAL A 1 94 ? -18.532 -3.160 10.858 1.00 91.06 94 VAL A C 1
ATOM 739 O O . VAL A 1 94 ? -18.937 -2.652 9.815 1.00 91.06 94 VAL A O 1
ATOM 742 N N . LYS A 1 95 ? -18.737 -2.598 12.052 1.00 88.38 95 LYS A N 1
ATOM 743 C CA . LYS A 1 95 ? -19.424 -1.315 12.221 1.00 88.38 95 LYS A CA 1
ATOM 744 C C . LYS A 1 95 ? -18.423 -0.172 12.094 1.00 88.38 95 LYS A C 1
ATOM 746 O O . LYS A 1 95 ? -17.505 -0.068 12.902 1.00 88.38 95 LYS A O 1
ATOM 751 N N . CYS A 1 96 ? -18.633 0.698 11.111 1.00 89.69 96 CYS A N 1
ATOM 752 C CA . CYS A 1 96 ? -17.889 1.946 10.971 1.00 89.69 96 CYS A CA 1
ATOM 753 C C . CYS A 1 96 ? -18.554 3.058 11.788 1.00 89.69 96 CYS A C 1
ATOM 755 O O . CYS A 1 96 ? -19.763 3.259 11.680 1.00 89.69 96 CYS A O 1
ATOM 757 N N . ARG A 1 97 ? -17.767 3.825 12.554 1.00 88.31 97 ARG A N 1
ATOM 758 C CA . ARG A 1 97 ? -18.254 4.983 13.329 1.00 88.31 97 ARG A CA 1
ATOM 759 C C . ARG A 1 97 ? -18.969 6.020 12.456 1.00 88.31 97 ARG A C 1
ATOM 761 O O . ARG A 1 97 ? -19.908 6.655 12.924 1.00 88.31 97 ARG A O 1
ATOM 768 N N . TYR A 1 98 ? -18.509 6.199 11.219 1.00 87.38 98 TYR A N 1
ATOM 769 C CA . TYR A 1 98 ? -19.073 7.156 10.261 1.00 87.38 98 TYR A CA 1
ATOM 770 C C . TYR A 1 98 ? -20.081 6.524 9.296 1.00 87.38 98 TYR A C 1
ATOM 772 O O . TYR A 1 98 ? -20.666 7.233 8.479 1.00 87.38 98 TYR A O 1
ATOM 780 N N . GLY A 1 99 ? -20.281 5.204 9.367 1.00 80.38 99 GLY A N 1
ATOM 781 C CA . GLY A 1 99 ? -21.309 4.526 8.587 1.00 80.38 99 GLY A CA 1
ATOM 782 C C . GLY A 1 99 ? -22.683 5.043 8.997 1.00 80.38 99 GLY A C 1
ATOM 783 O O . GLY A 1 99 ? -22.989 5.126 10.186 1.00 80.38 99 GLY A O 1
ATOM 784 N N . THR A 1 100 ? -23.500 5.427 8.019 1.00 71.00 100 THR A N 1
ATOM 785 C CA . THR A 1 100 ? -24.866 5.893 8.262 1.00 71.00 100 THR A CA 1
ATOM 786 C C . THR A 1 100 ? -25.644 4.758 8.922 1.00 71.00 100 THR A C 1
ATOM 788 O O . THR A 1 100 ? -25.875 3.721 8.303 1.00 71.00 100 THR A O 1
ATOM 791 N N . GLN A 1 101 ? -26.028 4.935 10.187 1.00 63.19 101 GLN A N 1
ATOM 792 C CA . GLN A 1 101 ? -27.065 4.115 10.806 1.00 63.19 101 GLN A CA 1
ATOM 793 C C . GLN A 1 101 ? -28.385 4.564 10.179 1.00 63.19 101 GLN A C 1
ATOM 795 O O . GLN A 1 101 ? -29.032 5.481 10.675 1.00 63.19 101 GLN A O 1
ATOM 800 N N . ASN A 1 102 ? -28.709 4.020 9.009 1.00 54.31 102 ASN A N 1
ATOM 801 C CA . ASN A 1 102 ? -30.075 4.089 8.518 1.00 54.31 102 ASN A CA 1
ATOM 802 C C . ASN A 1 102 ? -30.846 3.006 9.278 1.00 54.31 102 ASN A C 1
ATOM 804 O O . ASN A 1 102 ? -30.620 1.821 9.028 1.00 54.31 102 ASN A O 1
ATOM 808 N N . ASP A 1 103 ? -31.660 3.444 10.240 1.00 41.34 103 ASP A N 1
ATOM 809 C CA . ASP A 1 103 ? -32.729 2.645 10.851 1.00 41.34 103 ASP A CA 1
ATOM 810 C C . ASP A 1 103 ? -33.753 2.184 9.797 1.00 41.34 103 ASP A C 1
ATOM 812 O O . ASP A 1 103 ? -34.066 2.981 8.875 1.00 41.34 103 ASP A O 1
#